Protein AF-A0A943SAD2-F1 (afdb_monomer_lite)

Structure (mmCIF, N/CA/C/O backbone):
data_AF-A0A943SAD2-F1
#
_entry.id   AF-A0A943SAD2-F1
#
loop_
_atom_site.group_PDB
_atom_site.id
_atom_site.type_symbol
_atom_site.label_atom_id
_atom_site.label_alt_id
_atom_site.label_comp_id
_atom_site.label_asym_id
_atom_site.label_entity_id
_atom_site.label_seq_id
_atom_site.pdbx_PDB_ins_code
_atom_site.Cartn_x
_atom_site.Cartn_y
_atom_site.Cartn_z
_atom_site.occupancy
_atom_site.B_iso_or_equiv
_atom_site.auth_seq_id
_atom_site.auth_comp_id
_atom_site.auth_asym_id
_atom_site.auth_atom_id
_atom_site.pdbx_PDB_model_num
ATOM 1 N N . MET A 1 1 ? 51.471 15.077 -44.836 1.00 42.00 1 MET A N 1
ATOM 2 C CA . MET A 1 1 ? 50.125 15.407 -44.310 1.00 42.00 1 MET A CA 1
ATOM 3 C C . MET A 1 1 ? 49.437 14.118 -43.869 1.00 42.00 1 MET A C 1
ATOM 5 O O . MET A 1 1 ? 49.082 13.311 -44.719 1.00 42.00 1 MET A O 1
ATOM 9 N N . LYS A 1 2 ? 49.330 13.862 -42.557 1.00 37.72 2 LYS A N 1
ATOM 10 C CA . LYS A 1 2 ? 48.660 12.666 -42.015 1.00 37.72 2 LYS A CA 1
ATOM 11 C C . LYS A 1 2 ? 47.152 12.930 -41.950 1.00 37.72 2 LYS A C 1
ATOM 13 O O . LYS A 1 2 ? 46.726 13.850 -41.263 1.00 37.72 2 LYS A O 1
ATOM 18 N N . LYS A 1 3 ? 46.357 12.152 -42.691 1.00 40.25 3 LYS A N 1
ATOM 19 C CA . LYS A 1 3 ? 44.888 12.194 -42.639 1.00 40.25 3 LYS A CA 1
ATOM 20 C C . LYS A 1 3 ? 44.416 11.397 -41.422 1.00 40.25 3 LYS A C 1
ATOM 22 O O . LYS A 1 3 ? 44.383 10.170 -41.464 1.00 40.25 3 LYS A O 1
ATOM 27 N N . THR A 1 4 ? 44.070 12.089 -40.344 1.00 40.47 4 THR A N 1
ATOM 28 C CA . THR A 1 4 ? 43.431 11.483 -39.172 1.00 40.47 4 THR A CA 1
ATOM 29 C C . THR A 1 4 ? 41.977 11.179 -39.522 1.00 40.47 4 THR A C 1
ATOM 31 O O . THR A 1 4 ? 41.179 12.092 -39.725 1.00 40.47 4 THR A O 1
ATOM 34 N N . LYS A 1 5 ? 41.630 9.894 -39.652 1.00 42.75 5 LYS A N 1
ATOM 35 C CA . LYS A 1 5 ? 40.235 9.460 -39.775 1.00 42.75 5 LYS A CA 1
ATOM 36 C C . LYS A 1 5 ? 39.569 9.641 -38.413 1.00 42.75 5 LYS A C 1
ATOM 38 O O . LYS A 1 5 ? 39.882 8.916 -37.474 1.00 42.75 5 LYS A O 1
ATOM 43 N N . ILE A 1 6 ? 38.685 10.627 -38.310 1.00 51.28 6 ILE A N 1
ATOM 44 C CA . ILE A 1 6 ? 37.815 10.816 -37.151 1.00 51.28 6 ILE A CA 1
ATOM 45 C C . ILE A 1 6 ? 36.779 9.693 -37.209 1.00 51.28 6 ILE A C 1
ATOM 47 O O . ILE A 1 6 ? 35.914 9.677 -38.082 1.00 51.28 6 ILE A O 1
ATOM 51 N N . ILE A 1 7 ? 36.926 8.705 -36.329 1.00 49.03 7 ILE A N 1
ATOM 52 C CA . ILE A 1 7 ? 35.912 7.676 -36.111 1.00 49.03 7 ILE A CA 1
ATOM 53 C C . ILE A 1 7 ? 34.828 8.343 -35.273 1.00 49.03 7 ILE A C 1
ATOM 55 O O . ILE A 1 7 ? 34.976 8.514 -34.064 1.00 49.03 7 ILE A O 1
ATOM 59 N N . THR A 1 8 ? 33.759 8.776 -35.933 1.00 41.44 8 THR A N 1
ATOM 60 C CA . THR A 1 8 ? 32.539 9.219 -35.265 1.00 41.44 8 THR A CA 1
ATOM 61 C C . THR A 1 8 ? 31.934 8.004 -34.573 1.00 41.44 8 THR A C 1
ATOM 63 O O . THR A 1 8 ? 31.252 7.192 -35.197 1.00 41.44 8 THR A O 1
ATOM 66 N N . VAL A 1 9 ? 32.233 7.841 -33.285 1.00 39.44 9 VAL A N 1
ATOM 67 C CA . VAL A 1 9 ? 31.534 6.894 -32.420 1.00 39.44 9 VAL A CA 1
ATOM 68 C C . VAL A 1 9 ? 30.119 7.432 -32.271 1.00 39.44 9 VAL A C 1
ATOM 70 O O . VAL A 1 9 ? 29.857 8.342 -31.487 1.00 39.44 9 VAL A O 1
ATOM 73 N N . VAL A 1 10 ? 29.207 6.905 -33.084 1.00 43.56 10 VAL A N 1
ATOM 74 C CA . VAL A 1 10 ? 27.775 7.058 -32.858 1.00 43.56 10 VAL A CA 1
ATOM 75 C C . VAL A 1 10 ? 27.492 6.317 -31.558 1.00 43.56 10 VAL A C 1
ATOM 77 O O . VAL A 1 10 ? 27.341 5.097 -31.544 1.00 43.56 10 VAL A O 1
ATOM 80 N N . LEU A 1 11 ? 27.490 7.056 -30.447 1.00 39.22 11 LEU A N 1
ATOM 81 C CA . LEU A 1 11 ? 26.873 6.620 -29.205 1.00 39.22 11 LEU A CA 1
ATOM 82 C C . LEU A 1 11 ? 25.385 6.454 -29.537 1.00 39.22 11 LEU A C 1
ATOM 84 O O . LEU A 1 11 ? 24.598 7.394 -29.436 1.00 39.22 11 LEU A O 1
ATOM 88 N N . MET A 1 12 ? 24.998 5.269 -30.014 1.00 40.25 12 MET A N 1
ATOM 89 C CA . MET A 1 12 ? 23.620 4.828 -29.902 1.00 40.25 12 MET A CA 1
ATOM 90 C C . MET A 1 12 ? 23.355 4.805 -28.405 1.00 40.25 12 MET A C 1
ATOM 92 O O . MET A 1 12 ? 23.721 3.860 -27.709 1.00 40.25 12 MET A O 1
ATOM 96 N N . ILE A 1 13 ? 22.785 5.898 -27.898 1.00 44.91 13 ILE A N 1
ATOM 97 C CA . ILE A 1 13 ? 22.076 5.897 -26.633 1.00 44.91 13 ILE A CA 1
ATOM 98 C C . ILE A 1 13 ? 20.960 4.891 -26.874 1.00 44.91 13 ILE A C 1
ATOM 100 O O . ILE A 1 13 ? 19.896 5.223 -27.393 1.00 44.91 13 ILE A O 1
ATOM 104 N N . ALA A 1 14 ? 21.248 3.623 -26.575 1.00 43.47 14 ALA A N 1
ATOM 105 C CA . ALA A 1 14 ? 20.224 2.686 -26.202 1.00 43.47 14 ALA A CA 1
ATOM 106 C C . ALA A 1 14 ? 19.486 3.422 -25.096 1.00 43.47 14 ALA A C 1
ATOM 108 O O . ALA A 1 14 ? 20.014 3.614 -23.998 1.00 43.47 14 ALA A O 1
ATOM 109 N N . VAL A 1 15 ? 18.311 3.944 -25.436 1.00 39.31 15 VAL A N 1
ATOM 110 C CA . VAL A 1 15 ? 17.318 4.292 -24.446 1.00 39.31 15 VAL A CA 1
ATOM 111 C C . VAL A 1 15 ? 17.099 2.965 -23.745 1.00 39.31 15 VAL A C 1
ATOM 113 O O . VAL A 1 15 ? 16.353 2.112 -24.219 1.00 39.31 15 VAL A O 1
ATOM 116 N N . PHE A 1 16 ? 17.850 2.743 -22.665 1.00 35.81 16 PHE A N 1
ATOM 117 C CA . PHE A 1 16 ? 17.444 1.862 -21.600 1.00 35.81 16 PHE A CA 1
ATOM 118 C C . PHE A 1 16 ? 16.092 2.450 -21.210 1.00 35.81 16 PHE A C 1
ATOM 120 O O . PHE A 1 16 ? 16.004 3.367 -20.394 1.00 35.81 16 PHE A O 1
ATOM 127 N N . MET A 1 17 ? 15.029 1.978 -21.873 1.00 37.56 17 MET A N 1
ATOM 128 C CA . MET A 1 17 ? 13.748 1.817 -21.227 1.00 37.56 17 MET A CA 1
ATOM 129 C C . MET A 1 17 ? 14.132 1.077 -19.965 1.00 37.56 17 MET A C 1
ATOM 131 O O . MET A 1 17 ? 14.421 -0.119 -19.997 1.00 37.56 17 MET A O 1
ATOM 135 N N . PHE A 1 18 ? 14.306 1.837 -18.886 1.00 36.62 18 PHE A N 1
ATOM 136 C CA . PHE A 1 18 ? 14.347 1.292 -17.556 1.00 36.62 18 PHE A CA 1
ATOM 137 C C . PHE A 1 18 ? 13.044 0.526 -17.479 1.00 36.62 18 PHE A C 1
ATOM 139 O O . PHE A 1 18 ? 11.983 1.128 -17.340 1.00 36.62 18 PHE A O 1
ATOM 146 N N . CYS A 1 19 ? 13.137 -0.779 -17.719 1.00 40.78 19 CYS A N 1
ATOM 147 C CA . CYS A 1 19 ? 12.088 -1.734 -17.476 1.00 40.78 19 CYS A CA 1
ATOM 148 C C . CYS A 1 19 ? 11.723 -1.456 -16.024 1.00 40.78 19 CYS A C 1
ATOM 150 O O . CYS A 1 19 ? 12.528 -1.715 -15.125 1.00 40.78 19 CYS A O 1
ATOM 152 N N . MET A 1 20 ? 10.636 -0.716 -15.806 1.00 46.94 20 MET A N 1
ATOM 153 C CA . MET A 1 20 ? 10.225 -0.343 -14.470 1.00 46.94 20 MET A CA 1
ATOM 154 C C . MET A 1 20 ? 9.807 -1.653 -13.831 1.00 46.94 20 MET A C 1
ATOM 156 O O . MET A 1 20 ? 8.738 -2.174 -14.093 1.00 46.94 20 MET A O 1
ATOM 160 N N . THR A 1 21 ? 10.699 -2.249 -13.047 1.00 55.34 21 THR A N 1
ATOM 161 C CA . THR A 1 21 ? 10.511 -3.580 -12.469 1.00 55.34 21 THR A CA 1
ATOM 162 C C . THR A 1 21 ? 9.525 -3.552 -11.295 1.00 55.34 21 THR A C 1
ATOM 164 O O . THR A 1 21 ? 9.777 -4.166 -10.260 1.00 55.34 21 THR A O 1
ATOM 167 N N . GLY A 1 22 ? 8.404 -2.835 -11.410 1.00 58.38 22 GLY A N 1
ATOM 168 C CA . GLY A 1 22 ? 7.411 -2.668 -10.351 1.00 58.38 22 GLY A CA 1
ATOM 169 C C . GLY A 1 22 ? 6.004 -2.403 -10.886 1.00 58.38 22 GLY A C 1
ATOM 170 O O . GLY A 1 22 ? 5.833 -2.017 -12.033 1.00 58.38 22 GLY A O 1
ATOM 171 N N . CYS A 1 23 ? 4.992 -2.658 -10.050 1.00 71.25 23 CYS A N 1
ATOM 172 C CA . CYS A 1 23 ? 3.584 -2.476 -10.419 1.00 71.25 23 CYS A CA 1
ATOM 173 C C . CYS A 1 23 ? 3.282 -0.999 -10.721 1.00 71.25 23 CYS A C 1
ATOM 175 O O . CYS A 1 23 ? 3.551 -0.125 -9.890 1.00 71.25 23 CYS A O 1
ATOM 177 N N . GLU A 1 24 ? 2.668 -0.747 -11.876 1.00 83.69 24 GLU A N 1
ATOM 178 C CA . GLU A 1 24 ? 1.903 0.459 -12.192 1.00 83.69 24 GLU A CA 1
ATOM 179 C C . GLU A 1 24 ? 0.404 0.172 -12.024 1.00 83.69 24 GLU A C 1
ATOM 181 O O . GLU A 1 24 ? -0.306 -0.120 -12.984 1.00 83.69 24 GLU A O 1
ATOM 186 N N . GLY A 1 25 ? -0.064 0.193 -10.777 1.00 82.19 25 GLY A N 1
ATOM 187 C CA . GLY A 1 25 ? -1.451 -0.060 -10.400 1.00 82.19 25 GLY A CA 1
ATOM 188 C C . GLY A 1 25 ? -2.327 1.164 -10.641 1.00 82.19 25 GLY A C 1
ATOM 189 O O . GLY A 1 25 ? -2.007 2.235 -10.126 1.00 82.19 25 GLY A O 1
ATOM 190 N N . THR A 1 26 ? -3.447 1.043 -11.356 1.00 84.12 26 THR A N 1
ATOM 191 C CA . THR A 1 26 ? -4.386 2.162 -11.579 1.00 84.12 26 THR A CA 1
ATOM 192 C C . THR A 1 26 ? -5.817 1.835 -11.154 1.00 84.12 26 THR A C 1
ATOM 194 O O . THR A 1 26 ? -6.256 0.692 -11.205 1.00 84.12 26 THR A O 1
ATOM 197 N N . SER A 1 27 ? -6.543 2.861 -10.699 1.00 87.31 27 SER A N 1
ATOM 198 C CA . SER A 1 27 ? -7.960 2.799 -10.319 1.00 87.31 27 SER A CA 1
ATOM 199 C C . SER A 1 27 ? -8.612 4.165 -10.534 1.00 87.31 27 SER A C 1
ATOM 201 O O . SER A 1 27 ? -8.599 5.021 -9.642 1.00 87.31 27 SER A O 1
ATOM 203 N N . GLY A 1 28 ? -9.175 4.402 -11.720 1.00 89.06 28 GLY A N 1
ATOM 204 C CA . GLY A 1 28 ? -9.686 5.724 -12.097 1.00 89.06 28 GLY A CA 1
ATOM 205 C C . GLY A 1 28 ? -8.578 6.782 -12.027 1.00 89.06 28 GLY A C 1
ATOM 206 O O . GLY A 1 28 ? -7.533 6.626 -12.650 1.00 89.06 28 GLY A O 1
ATOM 207 N N . SER A 1 29 ? -8.773 7.837 -11.229 1.00 89.62 29 SER A N 1
ATOM 208 C CA . SER A 1 29 ? -7.762 8.884 -11.000 1.00 89.62 29 SER A CA 1
ATOM 209 C C . SER A 1 29 ? -6.672 8.505 -9.983 1.00 89.62 29 SER A C 1
ATOM 211 O O . SER A 1 29 ? -5.834 9.345 -9.657 1.00 89.62 29 SER A O 1
ATOM 213 N N . LYS A 1 30 ? -6.727 7.306 -9.389 1.00 93.25 30 LYS A N 1
ATOM 214 C CA . LYS A 1 30 ? -5.776 6.846 -8.370 1.00 93.25 30 LYS A CA 1
ATOM 215 C C . LYS A 1 30 ? -4.696 5.978 -9.009 1.00 93.25 30 LYS A C 1
ATOM 217 O O . LYS A 1 30 ? -5.001 5.182 -9.899 1.00 93.25 30 LYS A O 1
ATOM 222 N N . SER A 1 31 ? -3.461 6.057 -8.517 1.00 92.19 31 SER A N 1
ATOM 223 C CA . SER A 1 31 ? -2.390 5.172 -8.991 1.00 92.19 31 SER A CA 1
ATOM 224 C C . SER A 1 31 ? -1.316 4.856 -7.956 1.00 92.19 31 SER A C 1
ATOM 226 O O . SER A 1 31 ? -1.011 5.676 -7.090 1.00 92.19 31 SER A O 1
ATOM 228 N N . ILE A 1 32 ? -0.700 3.688 -8.119 1.00 91.06 32 ILE A N 1
ATOM 229 C CA . ILE A 1 32 ? 0.458 3.181 -7.383 1.00 91.06 32 ILE A CA 1
ATOM 230 C C . ILE A 1 32 ? 1.538 2.888 -8.417 1.00 91.06 32 ILE A C 1
ATOM 232 O O . ILE A 1 32 ? 1.313 2.101 -9.327 1.00 91.06 32 ILE A O 1
ATOM 236 N N . LYS A 1 33 ? 2.707 3.508 -8.293 1.00 89.75 33 LYS A N 1
ATOM 237 C CA . LYS A 1 33 ? 3.861 3.225 -9.149 1.00 89.75 33 LYS A CA 1
ATOM 238 C C . LYS A 1 33 ? 5.030 2.802 -8.296 1.00 89.75 33 LYS A C 1
ATOM 240 O O . LYS A 1 33 ? 5.416 3.523 -7.378 1.00 89.75 33 LYS A O 1
ATOM 245 N N . ILE A 1 34 ? 5.608 1.657 -8.613 1.00 86.25 34 ILE A N 1
ATOM 246 C CA . I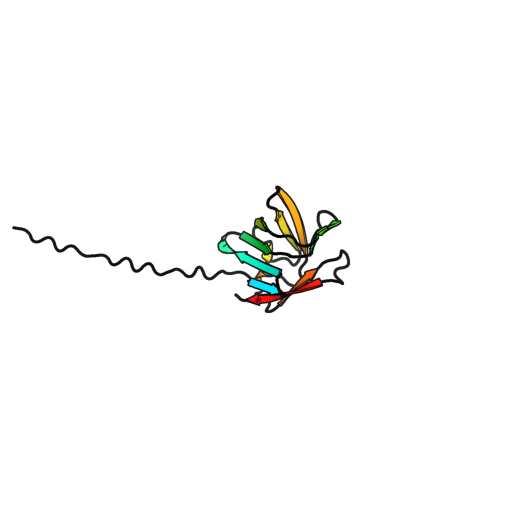LE A 1 34 ? 6.747 1.125 -7.877 1.00 86.25 34 ILE A CA 1
ATOM 247 C C . ILE A 1 34 ? 7.975 1.130 -8.766 1.00 86.25 34 ILE A C 1
ATOM 249 O O . ILE A 1 34 ? 7.984 0.581 -9.862 1.00 86.25 34 ILE A O 1
ATOM 253 N N . ASN A 1 35 ? 9.040 1.731 -8.255 1.00 83.31 35 ASN A N 1
ATOM 254 C CA . ASN A 1 35 ? 10.368 1.640 -8.821 1.00 83.31 35 ASN A CA 1
ATOM 255 C C . ASN A 1 35 ? 11.217 0.759 -7.906 1.00 83.31 35 ASN A C 1
ATOM 257 O O . ASN A 1 35 ? 11.859 1.245 -6.974 1.00 83.31 35 ASN A O 1
ATOM 261 N N . SER A 1 36 ? 11.212 -0.543 -8.182 1.00 76.69 36 SER A N 1
ATOM 262 C CA . SER A 1 36 ? 11.952 -1.532 -7.393 1.00 76.69 36 SER A CA 1
ATOM 263 C C . SER A 1 36 ? 13.466 -1.318 -7.459 1.00 76.69 36 SER A C 1
ATOM 265 O O . SER A 1 36 ? 14.155 -1.585 -6.483 1.00 76.69 36 SER A O 1
ATOM 267 N N . ALA 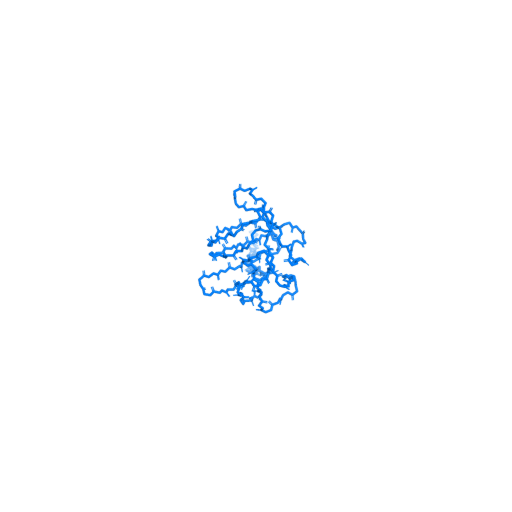A 1 37 ? 13.991 -0.775 -8.565 1.00 78.50 37 ALA A N 1
ATOM 268 C CA . ALA A 1 37 ? 15.418 -0.475 -8.708 1.00 78.50 37 ALA A CA 1
ATOM 269 C C . ALA A 1 37 ? 15.895 0.642 -7.763 1.00 78.50 37 ALA A C 1
ATOM 271 O O . ALA A 1 37 ? 17.053 0.653 -7.355 1.00 78.50 37 ALA A O 1
ATOM 272 N N . LYS A 1 38 ? 15.008 1.581 -7.413 1.00 81.00 38 LYS A N 1
ATOM 273 C CA . LYS A 1 38 ? 15.283 2.679 -6.471 1.00 81.00 38 LYS A CA 1
ATOM 274 C C . LYS A 1 38 ? 14.648 2.467 -5.097 1.00 81.00 38 LYS A C 1
ATOM 276 O O . LYS A 1 38 ? 14.746 3.353 -4.252 1.00 81.00 38 LYS A O 1
ATOM 281 N N . SER A 1 39 ? 13.960 1.343 -4.894 1.00 81.88 39 SER A N 1
ATOM 282 C CA . SER A 1 39 ? 13.132 1.072 -3.714 1.00 81.88 39 SER A CA 1
ATOM 283 C C . SER A 1 39 ? 12.166 2.228 -3.400 1.00 81.88 39 SER A C 1
ATOM 285 O O . SER A 1 39 ? 12.019 2.671 -2.263 1.00 81.88 39 SER A O 1
ATOM 287 N N . GLN A 1 40 ? 11.530 2.771 -4.439 1.00 86.75 40 GLN A N 1
ATOM 288 C CA . GLN A 1 40 ? 10.623 3.915 -4.342 1.00 86.75 40 GLN A CA 1
ATOM 289 C C . GLN A 1 40 ? 9.199 3.519 -4.713 1.00 86.75 40 GLN A C 1
ATOM 291 O O . GLN A 1 40 ? 8.974 2.721 -5.622 1.00 86.75 40 GLN A O 1
ATOM 296 N N . MET A 1 41 ? 8.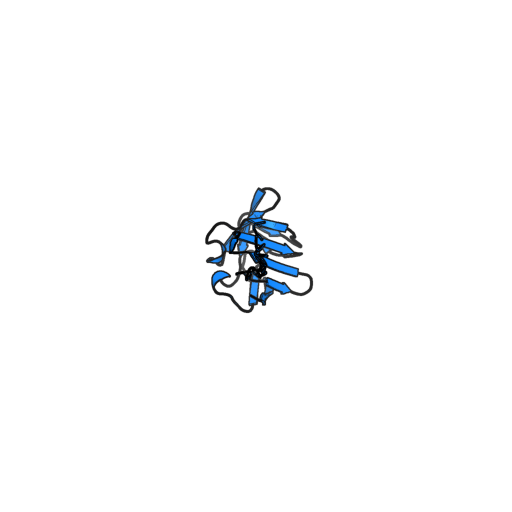234 4.136 -4.041 1.00 88.69 41 MET A N 1
ATOM 297 C CA . MET A 1 41 ? 6.816 4.015 -4.346 1.00 88.69 41 MET A CA 1
ATOM 298 C C . MET A 1 41 ? 6.212 5.408 -4.489 1.00 88.69 41 MET A C 1
ATOM 300 O O . MET A 1 41 ? 6.273 6.214 -3.563 1.00 88.69 41 MET A O 1
ATOM 304 N N . THR A 1 42 ? 5.611 5.688 -5.639 1.00 91.94 42 THR A N 1
ATOM 305 C CA . THR A 1 42 ? 4.841 6.904 -5.890 1.00 91.94 42 THR A CA 1
ATOM 306 C C . THR A 1 42 ? 3.359 6.575 -5.837 1.00 91.94 42 THR A C 1
ATOM 308 O O . THR A 1 42 ? 2.866 5.733 -6.583 1.00 91.94 42 THR A O 1
ATOM 311 N N . LEU A 1 43 ? 2.645 7.261 -4.956 1.00 92.88 43 LEU A N 1
ATOM 312 C CA . LEU A 1 43 ? 1.203 7.151 -4.792 1.00 92.88 43 LEU A CA 1
ATOM 313 C C . LEU A 1 43 ? 0.535 8.424 -5.311 1.00 92.88 43 LEU A C 1
ATOM 315 O O . LEU A 1 43 ? 1.075 9.524 -5.166 1.00 92.88 43 LEU A O 1
ATOM 319 N N . THR A 1 44 ? -0.642 8.289 -5.915 1.00 94.69 44 THR A N 1
ATOM 320 C CA . THR A 1 44 ? -1.467 9.413 -6.379 1.00 94.69 44 THR A CA 1
ATOM 321 C C . THR A 1 44 ? -2.916 9.173 -5.989 1.00 94.69 44 THR A C 1
ATOM 323 O O . THR A 1 44 ? -3.526 8.204 -6.437 1.00 94.69 44 THR A O 1
ATOM 326 N N . ASN A 1 45 ? -3.453 10.057 -5.147 1.00 95.56 45 ASN A N 1
ATOM 327 C CA . ASN A 1 45 ? -4.816 10.022 -4.614 1.00 95.56 45 ASN A CA 1
ATOM 328 C C . ASN A 1 45 ? -5.221 8.663 -3.992 1.00 95.56 45 ASN A C 1
ATOM 330 O O . ASN A 1 45 ? -6.358 8.212 -4.123 1.00 95.56 45 ASN A O 1
ATOM 334 N N . VAL A 1 46 ? -4.275 7.974 -3.350 1.00 95.00 46 VAL A N 1
ATOM 335 C CA . VAL A 1 46 ? -4.476 6.624 -2.798 1.00 95.00 46 VAL A CA 1
ATOM 336 C C . VAL A 1 46 ? -5.035 6.704 -1.383 1.00 95.00 46 VAL A C 1
ATOM 338 O O . VAL A 1 46 ? -4.558 7.489 -0.562 1.00 95.00 46 VAL A O 1
ATOM 341 N N . ASN A 1 47 ? -6.022 5.861 -1.086 1.00 96.38 47 ASN A N 1
ATOM 342 C CA . ASN A 1 47 ? -6.496 5.648 0.275 1.00 96.38 47 ASN A CA 1
ATOM 343 C C . ASN A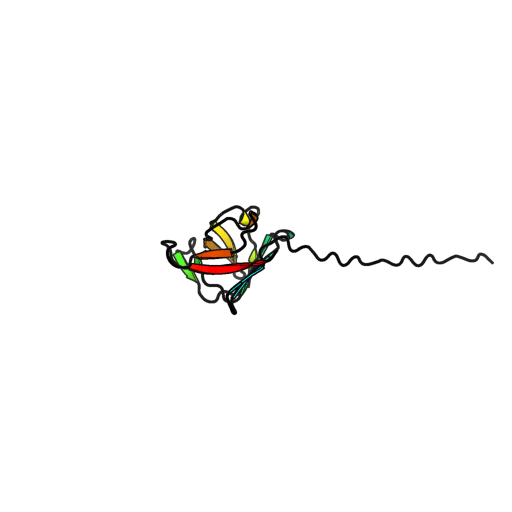 1 47 ? -5.844 4.387 0.843 1.00 96.38 47 ASN A C 1
ATOM 345 O O . ASN A 1 47 ? -5.728 3.381 0.146 1.00 96.38 47 ASN A O 1
ATOM 349 N N . PHE A 1 48 ? -5.455 4.417 2.111 1.00 97.44 48 PHE A N 1
ATOM 350 C CA . PHE A 1 48 ? -5.003 3.229 2.832 1.00 97.44 48 PHE A CA 1
ATOM 351 C C . PHE A 1 48 ? -5.225 3.412 4.329 1.00 97.44 48 PHE A C 1
ATOM 353 O O . PHE A 1 48 ? -5.163 4.525 4.855 1.00 97.44 48 PHE A O 1
ATOM 360 N N . TYR A 1 49 ? -5.475 2.315 5.034 1.00 98.25 49 TYR A N 1
ATOM 361 C CA . TYR A 1 49 ? -5.374 2.322 6.485 1.00 98.25 49 TYR A CA 1
ATOM 362 C C . TYR A 1 49 ? -3.902 2.200 6.869 1.00 98.25 49 TYR A C 1
ATOM 364 O O . TYR A 1 49 ? -3.221 1.270 6.444 1.00 98.25 49 TYR A O 1
ATOM 372 N N . ASP A 1 50 ? -3.408 3.166 7.631 1.00 97.75 50 ASP A N 1
ATOM 373 C CA . ASP A 1 50 ? -2.059 3.179 8.172 1.00 97.75 50 ASP A CA 1
ATOM 374 C C . ASP A 1 50 ? -2.025 2.297 9.422 1.00 97.75 50 ASP A C 1
ATOM 376 O O . ASP A 1 50 ? -2.486 2.707 10.486 1.00 97.75 50 ASP A O 1
ATOM 380 N N . PHE A 1 51 ? -1.508 1.078 9.282 1.00 96.62 51 PHE A N 1
ATOM 381 C CA . PHE A 1 51 ? -1.426 0.084 10.355 1.00 96.62 51 PHE A CA 1
ATOM 382 C C . PHE A 1 51 ? -0.346 0.407 11.394 1.00 96.62 51 PHE A C 1
ATOM 384 O O . PHE A 1 51 ? -0.386 -0.141 12.489 1.00 96.62 51 PHE A O 1
ATOM 391 N N . PHE A 1 52 ? 0.585 1.315 11.084 1.00 95.94 52 PHE A N 1
ATOM 392 C CA . PHE A 1 52 ? 1.576 1.786 12.050 1.00 95.94 52 PHE A CA 1
ATOM 393 C C . PHE A 1 52 ? 0.978 2.865 12.960 1.00 95.94 52 PHE A C 1
ATOM 395 O O . PHE A 1 52 ? 1.131 2.824 14.176 1.00 95.94 52 PHE A O 1
ATOM 402 N N . ASN A 1 53 ? 0.251 3.819 12.368 1.00 97.25 53 ASN A N 1
ATOM 403 C CA . ASN A 1 53 ? -0.342 4.954 13.088 1.00 97.25 53 ASN A CA 1
ATOM 404 C C . ASN A 1 53 ? -1.839 4.777 13.416 1.00 97.25 53 ASN A C 1
ATOM 406 O O . ASN A 1 53 ? -2.472 5.720 13.887 1.00 97.25 53 ASN A O 1
ATOM 410 N N . TYR A 1 54 ? -2.415 3.610 13.121 1.00 96.75 54 TYR A N 1
ATOM 411 C CA . TYR A 1 54 ? -3.815 3.238 13.364 1.00 96.75 54 TYR A CA 1
ATOM 412 C C . TYR A 1 54 ? -4.859 4.242 12.848 1.00 96.75 54 TYR A C 1
ATOM 414 O O . TYR A 1 54 ? -5.863 4.517 13.510 1.00 96.75 54 TYR A O 1
ATOM 422 N N . LYS A 1 55 ? -4.668 4.783 11.639 1.00 97.44 55 LYS A N 1
ATOM 423 C CA . LYS A 1 55 ? -5.584 5.782 11.060 1.00 97.44 55 LYS A CA 1
ATOM 424 C C . LYS A 1 55 ? -5.828 5.591 9.572 1.00 97.44 55 LYS A C 1
ATOM 426 O O . LYS A 1 55 ? -4.946 5.163 8.838 1.00 97.44 55 LYS A O 1
ATOM 431 N N . LEU A 1 56 ? -7.012 5.980 9.105 1.00 97.56 56 LEU A N 1
ATOM 432 C CA . LEU A 1 56 ? -7.286 6.076 7.673 1.00 97.56 56 LEU A CA 1
ATOM 433 C C . LEU A 1 56 ? -6.547 7.281 7.085 1.00 97.56 56 LEU A C 1
ATOM 435 O O . LEU A 1 56 ? -6.716 8.411 7.541 1.00 97.56 56 LEU A O 1
ATOM 439 N N . VAL A 1 57 ? -5.767 7.042 6.038 1.00 96.62 57 VAL A N 1
ATOM 440 C CA . VAL A 1 57 ? -5.174 8.079 5.199 1.00 96.62 57 VAL A CA 1
ATOM 441 C C . VAL A 1 57 ? -5.954 8.110 3.891 1.00 96.62 57 VAL A C 1
ATOM 443 O O . VAL A 1 57 ? -6.080 7.091 3.215 1.00 96.62 57 VAL A O 1
ATOM 446 N N . SER A 1 58 ? -6.501 9.276 3.551 1.00 96.25 58 SER A N 1
ATOM 447 C CA . SER A 1 58 ? -7.299 9.469 2.337 1.00 96.25 58 SER A CA 1
ATOM 448 C C . SER A 1 58 ? -6.607 10.423 1.371 1.00 96.25 58 SER A C 1
ATOM 450 O O . SER A 1 58 ? -6.015 11.414 1.799 1.00 96.25 58 SER A O 1
ATOM 452 N N . GLY A 1 59 ? -6.683 10.124 0.075 1.00 94.81 59 GLY A N 1
ATOM 453 C CA . GLY A 1 59 ? -6.168 10.971 -1.002 1.00 94.81 59 GLY A CA 1
ATOM 454 C C . GLY A 1 59 ? -4.659 11.215 -0.963 1.00 94.81 59 GLY A C 1
ATOM 455 O O . GLY A 1 59 ? -4.178 12.260 -1.406 1.00 94.81 59 GLY A O 1
ATOM 456 N N . TYR A 1 60 ? -3.886 10.267 -0.433 1.00 94.25 60 TYR A N 1
ATOM 457 C CA . TYR A 1 60 ? -2.447 10.428 -0.296 1.00 94.25 60 TYR A CA 1
ATOM 458 C C . TYR A 1 60 ? -1.764 10.508 -1.664 1.00 94.25 60 TYR A C 1
ATOM 460 O O . TYR A 1 60 ? -1.963 9.653 -2.532 1.00 94.25 60 TYR A O 1
ATOM 468 N N . SER A 1 61 ? -0.918 11.526 -1.826 1.00 94.69 61 SER A N 1
ATOM 469 C CA . SER A 1 61 ? -0.071 11.705 -3.002 1.00 94.69 61 SER A CA 1
ATOM 470 C C . SER A 1 61 ? 1.353 12.056 -2.584 1.00 94.69 61 SER A C 1
ATOM 472 O O . SER A 1 61 ? 1.584 13.020 -1.845 1.00 94.69 61 SER A O 1
ATOM 474 N N . GLY A 1 62 ? 2.317 11.277 -3.062 1.00 92.88 62 GLY A N 1
ATOM 475 C CA . GLY A 1 62 ? 3.720 11.456 -2.720 1.00 92.88 62 GLY A CA 1
ATOM 476 C C . GLY A 1 62 ? 4.586 10.287 -3.161 1.00 92.88 62 GLY A C 1
ATOM 477 O O . GLY A 1 62 ? 4.098 9.178 -3.375 1.00 92.88 62 GLY A O 1
ATOM 478 N N . THR A 1 63 ? 5.884 10.552 -3.270 1.00 91.75 63 THR A N 1
ATOM 479 C CA . THR A 1 63 ? 6.906 9.524 -3.463 1.00 91.75 63 THR A CA 1
ATOM 480 C C . THR A 1 63 ? 7.536 9.217 -2.115 1.00 91.75 63 THR A C 1
ATOM 482 O O . THR A 1 63 ? 7.965 10.127 -1.410 1.00 91.75 63 THR A O 1
ATOM 485 N N . SER A 1 64 ? 7.557 7.939 -1.763 1.00 90.81 64 SER A N 1
ATOM 486 C CA . SER A 1 64 ? 8.061 7.418 -0.497 1.00 90.81 64 SER A CA 1
ATOM 487 C C . SER A 1 64 ? 9.154 6.390 -0.746 1.00 90.81 64 SER A C 1
ATOM 489 O O . SER A 1 64 ? 9.158 5.708 -1.776 1.00 90.81 64 SER A O 1
ATOM 491 N N . TYR A 1 65 ? 10.065 6.266 0.213 1.00 88.81 65 TYR A N 1
ATOM 492 C CA . TYR A 1 65 ? 11.047 5.191 0.218 1.00 88.81 65 TYR A CA 1
ATOM 493 C C . TYR A 1 65 ? 10.440 3.946 0.864 1.00 88.81 65 TYR A C 1
ATOM 495 O O . TYR A 1 65 ? 9.905 4.012 1.974 1.00 88.81 65 TYR A O 1
ATOM 503 N N . VAL A 1 66 ? 10.535 2.819 0.166 1.00 86.31 66 VAL A N 1
ATOM 504 C CA . VAL A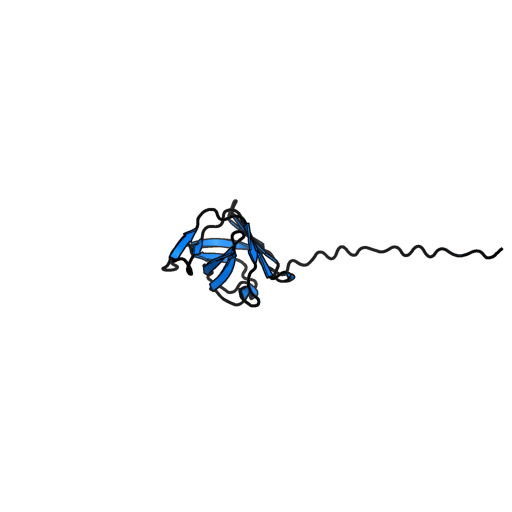 1 66 ? 10.165 1.498 0.672 1.00 86.31 66 VAL A CA 1
ATOM 505 C C . VAL A 1 66 ? 11.467 0.786 1.042 1.00 86.31 66 VAL A C 1
ATOM 507 O O . VAL A 1 66 ? 12.344 0.680 0.191 1.00 86.31 66 VAL A O 1
ATOM 510 N N . PRO A 1 67 ? 11.648 0.297 2.278 1.00 79.50 67 PRO A N 1
ATOM 511 C CA . PRO A 1 67 ? 12.825 -0.482 2.644 1.00 79.50 67 PRO A CA 1
ATOM 512 C C . PRO A 1 67 ? 13.025 -1.695 1.728 1.00 79.50 67 PRO A C 1
ATOM 514 O O . PRO A 1 67 ? 12.070 -2.229 1.151 1.00 79.50 67 PRO A O 1
ATOM 517 N N . SER A 1 68 ? 14.270 -2.164 1.620 1.00 72.69 68 SER A N 1
ATOM 518 C CA . SER A 1 68 ? 14.587 -3.392 0.888 1.00 72.69 68 SER A CA 1
ATOM 519 C C . SER A 1 68 ? 13.709 -4.550 1.379 1.00 72.69 68 SER A C 1
ATOM 521 O O . SER A 1 68 ? 13.434 -4.679 2.569 1.00 72.69 68 SER A O 1
ATOM 523 N N . ASN A 1 69 ? 13.223 -5.374 0.446 1.00 75.19 69 ASN A N 1
ATOM 524 C CA . ASN A 1 69 ? 12.257 -6.457 0.686 1.00 75.19 69 ASN A CA 1
ATOM 525 C C . ASN A 1 69 ? 10.851 -6.034 1.149 1.00 75.19 69 ASN A C 1
ATOM 527 O O . ASN A 1 69 ? 9.996 -6.906 1.294 1.00 75.19 69 ASN A O 1
ATOM 531 N N . GLY A 1 70 ? 10.549 -4.739 1.306 1.00 79.38 70 GLY A N 1
ATOM 532 C CA . GLY A 1 70 ? 9.207 -4.282 1.696 1.00 79.38 70 GLY A CA 1
ATOM 533 C C . GLY A 1 70 ? 8.103 -4.715 0.721 1.00 79.38 70 GLY A C 1
ATOM 534 O O . GLY A 1 70 ? 6.959 -4.901 1.118 1.00 79.38 70 GLY A O 1
ATOM 535 N N . LEU A 1 71 ? 8.459 -4.961 -0.543 1.00 83.19 71 LEU A N 1
ATOM 536 C CA . LEU A 1 71 ? 7.551 -5.442 -1.593 1.00 83.19 71 LEU A CA 1
ATOM 537 C C . LEU A 1 71 ? 7.319 -6.965 -1.581 1.00 83.19 71 LEU A C 1
ATOM 539 O O . LEU A 1 71 ? 6.443 -7.452 -2.300 1.00 83.19 71 LEU A O 1
ATOM 543 N N . ASN A 1 72 ? 8.088 -7.711 -0.779 1.00 87.06 72 ASN A N 1
ATOM 544 C CA . ASN A 1 72 ? 7.935 -9.159 -0.589 1.00 87.06 72 ASN A CA 1
ATOM 545 C C . ASN A 1 72 ? 6.874 -9.492 0.472 1.00 87.06 72 ASN A C 1
ATOM 547 O O . ASN A 1 72 ? 6.527 -10.656 0.655 1.00 87.06 72 ASN A O 1
ATOM 551 N N . SER A 1 73 ? 6.367 -8.475 1.170 1.00 89.81 73 SER A N 1
ATOM 552 C CA . SER A 1 73 ? 5.355 -8.591 2.212 1.00 89.81 73 SER A CA 1
ATOM 553 C C . SER A 1 73 ? 4.003 -8.078 1.721 1.00 89.81 73 SER A C 1
ATOM 555 O O . SER A 1 73 ? 3.917 -7.230 0.832 1.00 89.81 73 SER A O 1
ATOM 557 N N . THR A 1 74 ? 2.930 -8.566 2.339 1.00 93.19 74 THR A N 1
ATOM 558 C CA . THR A 1 74 ? 1.599 -7.955 2.243 1.00 93.19 74 THR A CA 1
ATOM 559 C C . THR A 1 74 ? 1.479 -6.687 3.085 1.00 93.19 74 THR A C 1
ATOM 561 O O . THR A 1 74 ? 0.528 -5.935 2.921 1.00 93.19 74 THR A O 1
ATOM 564 N N . GLU A 1 75 ? 2.418 -6.441 3.996 1.00 94.50 75 GLU A N 1
ATOM 565 C CA . GLU A 1 75 ? 2.482 -5.237 4.823 1.00 94.50 75 GLU A CA 1
ATOM 566 C C . GLU A 1 75 ? 3.682 -4.405 4.379 1.00 94.50 75 GLU A C 1
ATOM 568 O O . GLU A 1 75 ? 4.837 -4.762 4.615 1.00 94.50 75 GLU A O 1
ATOM 573 N N . ILE A 1 76 ? 3.397 -3.310 3.682 1.00 92.44 76 ILE A N 1
ATOM 574 C CA . ILE A 1 76 ? 4.396 -2.440 3.077 1.00 92.44 76 ILE A CA 1
ATOM 575 C C . ILE A 1 76 ? 4.617 -1.267 4.021 1.00 92.44 76 ILE A C 1
ATOM 577 O O . ILE A 1 76 ? 3.808 -0.337 4.086 1.00 92.44 76 ILE A O 1
ATOM 581 N N . THR A 1 77 ? 5.726 -1.315 4.752 1.00 93.56 77 THR A N 1
ATOM 582 C CA . THR A 1 77 ? 6.199 -0.187 5.556 1.00 93.56 77 THR A CA 1
ATOM 583 C C . THR A 1 77 ? 6.990 0.772 4.676 1.00 93.56 77 THR A C 1
ATOM 585 O O . THR A 1 77 ? 7.808 0.343 3.867 1.00 93.56 77 THR A O 1
ATOM 588 N N . PHE A 1 78 ? 6.757 2.072 4.812 1.00 92.69 78 PHE A N 1
ATOM 589 C CA . PHE A 1 78 ? 7.467 3.107 4.065 1.00 92.69 78 PHE A CA 1
ATOM 590 C C . PHE A 1 78 ? 7.591 4.389 4.884 1.00 92.69 78 PHE A C 1
ATOM 592 O O . PHE A 1 78 ? 6.817 4.628 5.813 1.00 92.69 78 PHE A O 1
ATOM 599 N N . VAL A 1 79 ? 8.567 5.219 4.525 1.00 91.81 79 VAL A N 1
ATOM 600 C CA . VAL A 1 79 ? 8.729 6.560 5.096 1.00 91.81 79 VAL A CA 1
ATOM 601 C C . VAL A 1 79 ? 8.186 7.567 4.094 1.00 91.81 79 VAL A C 1
ATOM 603 O O . VAL A 1 79 ? 8.650 7.624 2.951 1.00 91.81 79 VAL A O 1
ATOM 606 N N . ASP A 1 80 ? 7.169 8.322 4.507 1.00 89.25 80 ASP A N 1
ATOM 607 C CA . ASP A 1 80 ? 6.553 9.331 3.654 1.00 89.25 80 ASP A CA 1
ATOM 608 C C . ASP A 1 80 ? 7.441 10.574 3.474 1.00 89.25 80 ASP A C 1
ATOM 610 O O . ASP A 1 80 ? 8.450 10.757 4.155 1.00 89.25 80 ASP A O 1
ATOM 614 N N . LYS A 1 81 ? 7.051 11.466 2.556 1.00 82.44 81 LYS A N 1
ATOM 615 C CA . LYS A 1 81 ? 7.782 12.714 2.271 1.00 82.44 81 LYS A CA 1
ATOM 616 C C . LYS A 1 81 ? 8.001 13.635 3.485 1.00 82.44 81 LYS A C 1
ATOM 618 O O . LYS A 1 81 ? 8.846 14.518 3.413 1.00 82.44 81 LYS A O 1
ATOM 623 N N . ASN A 1 82 ? 7.235 13.458 4.563 1.00 88.06 82 ASN A N 1
ATOM 624 C CA . ASN A 1 82 ? 7.339 14.235 5.797 1.00 88.06 82 ASN A CA 1
ATOM 625 C C . ASN A 1 82 ? 8.164 13.499 6.871 1.00 88.06 82 ASN A C 1
ATOM 627 O O . ASN A 1 82 ? 8.188 13.932 8.019 1.00 88.06 82 ASN A O 1
ATOM 631 N N . GLY A 1 83 ? 8.792 12.366 6.537 1.00 89.88 83 GLY A N 1
ATOM 632 C CA . GLY A 1 83 ? 9.547 11.546 7.483 1.00 89.88 83 GLY A CA 1
ATOM 633 C C . GLY A 1 83 ? 8.677 10.666 8.386 1.00 89.88 83 GLY A C 1
ATOM 634 O O . GLY A 1 83 ? 9.188 10.088 9.340 1.00 89.88 83 GLY A O 1
ATOM 635 N N . THR A 1 84 ? 7.372 10.546 8.121 1.00 92.50 84 THR A N 1
ATOM 636 C CA . THR A 1 84 ? 6.484 9.694 8.923 1.00 92.50 84 THR A CA 1
ATOM 637 C C . THR A 1 84 ? 6.571 8.248 8.446 1.00 92.50 84 THR A C 1
ATOM 639 O O . THR A 1 84 ? 6.288 7.963 7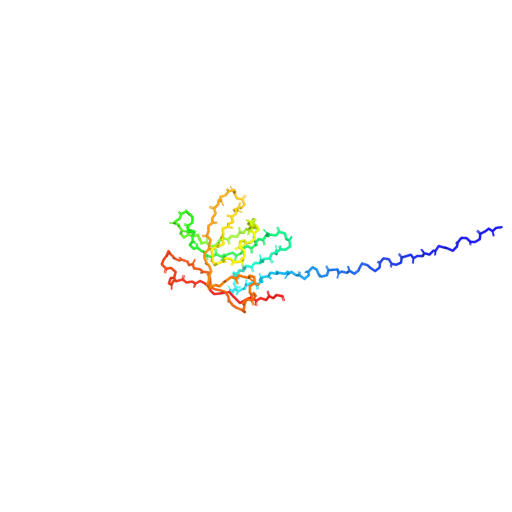.281 1.00 92.50 84 THR A O 1
ATOM 642 N N . THR A 1 85 ? 6.898 7.326 9.353 1.00 94.81 85 THR A N 1
ATOM 643 C CA . THR A 1 85 ? 6.773 5.882 9.108 1.00 94.81 85 THR A CA 1
ATOM 644 C C . THR A 1 85 ? 5.303 5.495 9.032 1.00 94.81 85 THR A C 1
ATOM 646 O O . THR A 1 85 ? 4.512 5.847 9.909 1.00 94.81 85 THR A O 1
ATOM 649 N N . ARG A 1 86 ? 4.933 4.768 7.980 1.00 95.38 86 ARG A N 1
ATOM 650 C CA . ARG A 1 86 ? 3.575 4.279 7.727 1.00 95.38 86 ARG A CA 1
ATOM 651 C C . ARG A 1 86 ? 3.615 2.828 7.298 1.00 95.38 86 ARG A C 1
ATOM 653 O O . ARG A 1 86 ? 4.601 2.400 6.703 1.00 95.38 86 ARG A O 1
ATOM 660 N N . THR A 1 87 ? 2.512 2.116 7.503 1.00 95.81 87 THR A N 1
ATOM 661 C CA . THR A 1 87 ? 2.348 0.751 6.986 1.00 95.81 87 THR A CA 1
ATOM 662 C C . THR A 1 87 ? 1.018 0.622 6.261 1.00 95.81 87 THR A C 1
ATOM 664 O O . THR A 1 87 ? -0.035 0.786 6.870 1.00 95.81 87 THR A O 1
ATOM 667 N N . ALA A 1 88 ? 1.058 0.312 4.965 1.00 95.31 88 ALA A N 1
ATOM 668 C CA . ALA A 1 88 ? -0.125 -0.018 4.175 1.00 95.31 88 ALA A CA 1
ATOM 669 C C . ALA A 1 88 ? -0.184 -1.530 3.940 1.00 95.31 88 ALA A C 1
ATOM 671 O O . ALA A 1 88 ? 0.836 -2.157 3.660 1.00 95.31 88 ALA A O 1
ATOM 672 N N . CYS A 1 89 ? -1.377 -2.117 4.024 1.00 96.12 89 CYS A N 1
ATOM 673 C CA . CYS A 1 89 ? -1.564 -3.536 3.730 1.00 96.12 89 CYS A CA 1
ATOM 674 C C . CYS A 1 89 ? -2.157 -3.748 2.335 1.00 96.12 89 CYS A C 1
ATOM 676 O O . CYS A 1 89 ? -3.103 -3.062 1.940 1.00 96.12 89 CYS A O 1
ATOM 678 N N . VAL A 1 90 ? -1.650 -4.767 1.648 1.00 94.81 90 VAL A N 1
ATOM 679 C CA . VAL A 1 90 ? -2.136 -5.276 0.366 1.00 94.81 90 VAL A CA 1
ATOM 680 C C . VAL A 1 90 ? -2.516 -6.754 0.462 1.00 94.81 90 VAL A C 1
ATOM 682 O O . VAL A 1 90 ? -2.091 -7.449 1.380 1.00 94.81 90 VAL A O 1
ATOM 685 N N . ASN A 1 91 ? -3.323 -7.263 -0.469 1.00 95.31 91 ASN A N 1
ATOM 686 C CA . ASN A 1 91 ? -3.758 -8.669 -0.450 1.00 95.31 91 ASN A CA 1
ATOM 687 C C . ASN A 1 91 ? -2.693 -9.674 -0.921 1.00 95.31 91 ASN A C 1
ATOM 689 O O . ASN A 1 91 ? -2.845 -10.868 -0.681 1.00 95.31 91 ASN A O 1
ATOM 693 N N . THR A 1 92 ? -1.659 -9.225 -1.632 1.00 92.62 92 THR A N 1
ATOM 694 C CA . THR A 1 92 ? -0.598 -10.088 -2.163 1.00 92.62 92 THR A CA 1
ATOM 695 C C . THR A 1 92 ? 0.716 -9.312 -2.265 1.00 92.62 92 THR A C 1
ATOM 697 O O . THR A 1 92 ? 0.680 -8.120 -2.583 1.00 92.62 92 THR A O 1
ATOM 700 N N . PRO A 1 93 ? 1.876 -9.955 -2.041 1.00 89.25 93 PRO A N 1
ATOM 701 C CA . PRO A 1 93 ? 3.172 -9.335 -2.285 1.00 89.25 93 PRO A CA 1
ATOM 702 C C . PRO A 1 93 ? 3.300 -8.816 -3.719 1.00 89.25 93 PRO A C 1
ATOM 704 O O . PRO A 1 93 ? 2.938 -9.502 -4.679 1.00 89.25 93 PRO A O 1
ATOM 707 N N . LEU A 1 94 ? 3.850 -7.612 -3.871 1.00 85.56 94 LEU A N 1
ATOM 708 C CA . LEU A 1 94 ? 3.978 -6.943 -5.170 1.00 85.56 94 LEU A CA 1
ATOM 709 C C . LEU A 1 94 ? 5.139 -7.493 -6.004 1.00 85.56 94 LEU A C 1
ATOM 711 O O . LEU A 1 94 ? 5.116 -7.379 -7.230 1.00 85.56 94 LEU A O 1
ATOM 715 N N . VAL A 1 95 ? 6.108 -8.152 -5.359 1.00 83.81 95 VAL A N 1
ATOM 716 C CA . VAL A 1 95 ? 7.191 -8.888 -6.032 1.00 83.81 95 VAL A CA 1
ATOM 717 C C . VAL A 1 95 ? 6.671 -10.017 -6.933 1.00 83.81 95 VAL A C 1
ATOM 719 O O . VAL A 1 95 ? 7.279 -10.308 -7.960 1.00 83.81 95 VAL A O 1
ATOM 722 N N . ASN A 1 96 ? 5.505 -10.592 -6.613 1.00 84.88 96 ASN A N 1
ATOM 723 C CA . ASN A 1 96 ? 4.886 -11.683 -7.379 1.00 84.88 96 ASN A CA 1
ATOM 724 C C . ASN A 1 96 ? 4.213 -11.215 -8.677 1.00 84.88 96 ASN A C 1
ATOM 726 O O . ASN A 1 96 ? 3.603 -12.016 -9.377 1.00 84.88 96 ASN A O 1
ATOM 730 N N . LYS A 1 97 ? 4.294 -9.918 -8.980 1.00 86.06 97 LYS A N 1
ATOM 731 C CA . LYS A 1 97 ? 3.685 -9.287 -10.149 1.00 86.06 97 LYS A CA 1
ATOM 732 C C . LYS A 1 97 ? 2.186 -9.610 -10.352 1.00 86.06 97 LYS A C 1
ATOM 734 O O . LYS A 1 97 ? 1.801 -10.057 -11.433 1.00 86.06 97 LYS A O 1
ATOM 739 N N . PRO A 1 98 ? 1.325 -9.436 -9.330 1.00 87.81 98 PRO A N 1
ATOM 740 C CA . PRO A 1 98 ? -0.108 -9.694 -9.474 1.00 87.81 98 PRO A CA 1
ATOM 741 C C . PRO A 1 98 ? -0.746 -8.811 -10.555 1.00 87.81 98 PRO A C 1
ATOM 743 O O . PRO A 1 98 ? -0.441 -7.630 -10.640 1.00 87.81 98 PRO A O 1
ATOM 746 N N . ALA A 1 99 ? -1.701 -9.336 -11.328 1.00 90.50 99 ALA A N 1
ATOM 747 C CA . ALA A 1 99 ? -2.443 -8.531 -12.310 1.00 90.50 99 ALA A CA 1
ATOM 748 C C . ALA A 1 99 ? -3.312 -7.432 -11.662 1.00 90.50 99 ALA A C 1
ATOM 750 O O . ALA A 1 99 ? -3.604 -6.417 -12.287 1.00 90.50 99 ALA A O 1
ATOM 751 N N . SER A 1 100 ? -3.719 -7.621 -10.405 1.00 92.69 100 SER A N 1
ATOM 752 C CA . SER A 1 100 ? -4.497 -6.652 -9.634 1.00 92.69 100 SER A CA 1
ATOM 753 C C . SER A 1 100 ? -4.141 -6.751 -8.151 1.00 92.69 100 SER A C 1
ATOM 755 O O . SER A 1 100 ? -3.920 -7.849 -7.630 1.00 92.69 100 SER A O 1
ATOM 757 N N . VAL A 1 101 ? -4.083 -5.613 -7.462 1.00 93.69 101 VAL A N 1
ATOM 758 C CA . VAL A 1 101 ? -3.788 -5.519 -6.030 1.00 93.69 101 VAL A CA 1
ATOM 759 C C . VAL A 1 101 ? -4.889 -4.761 -5.300 1.00 93.69 101 VAL A C 1
ATOM 761 O O . VAL A 1 101 ? -5.379 -3.730 -5.751 1.00 93.69 101 VAL A O 1
ATOM 764 N N . LYS A 1 102 ? -5.271 -5.263 -4.130 1.00 96.44 102 LYS A N 1
ATOM 765 C CA . LYS A 1 102 ? -6.206 -4.615 -3.213 1.00 96.44 102 LYS A CA 1
ATOM 766 C C . LYS A 1 102 ? -5.414 -3.915 -2.123 1.00 96.44 102 LYS A C 1
ATOM 768 O O . LYS A 1 102 ? -4.629 -4.576 -1.451 1.00 96.44 102 LYS A O 1
ATOM 773 N N . VAL A 1 103 ? -5.646 -2.622 -1.925 1.00 96.94 103 VAL A N 1
ATOM 774 C CA . VAL A 1 103 ? -5.095 -1.842 -0.809 1.00 96.94 103 VAL A CA 1
ATOM 775 C C . VAL A 1 103 ? -6.176 -1.681 0.250 1.00 96.94 103 VAL A C 1
ATOM 777 O O . VAL A 1 103 ? -7.248 -1.143 -0.028 1.00 96.94 103 VAL A O 1
ATOM 780 N N . TYR A 1 104 ? -5.913 -2.152 1.466 1.00 98.25 104 TYR A N 1
ATOM 781 C CA . TYR A 1 104 ? -6.903 -2.125 2.541 1.00 98.25 104 TYR A CA 1
ATOM 782 C C . TYR A 1 104 ? -7.067 -0.722 3.136 1.00 98.25 104 TYR A C 1
ATOM 784 O O . TYR A 1 104 ? -6.091 -0.042 3.457 1.00 98.25 104 TYR A O 1
ATOM 792 N N . ILE A 1 105 ? -8.324 -0.312 3.332 1.00 98.06 105 ILE A N 1
ATOM 793 C CA . ILE A 1 105 ? -8.711 1.020 3.834 1.00 98.06 105 ILE A CA 1
ATOM 794 C C . ILE A 1 105 ? -9.386 0.966 5.214 1.00 98.06 105 ILE A C 1
ATOM 796 O O . ILE A 1 105 ? -9.940 1.956 5.684 1.00 98.06 105 ILE A O 1
ATOM 800 N N . ASN A 1 106 ? -9.342 -0.180 5.893 1.00 98.00 106 ASN A N 1
ATOM 801 C CA . ASN A 1 106 ? -9.736 -0.312 7.293 1.00 98.00 106 ASN A CA 1
ATOM 802 C C . ASN A 1 106 ? -8.878 -1.342 8.040 1.00 98.00 106 ASN A C 1
ATOM 804 O O . ASN A 1 106 ? -8.299 -2.243 7.434 1.00 98.00 106 ASN A O 1
ATOM 808 N N . SER A 1 107 ? -8.848 -1.235 9.371 1.00 96.81 107 SER A N 1
ATOM 809 C CA . SER A 1 107 ? -8.057 -2.109 10.250 1.00 96.81 107 SER A CA 1
ATOM 810 C C . SER A 1 107 ? -8.418 -3.591 10.134 1.00 96.81 107 SER A C 1
ATOM 812 O O . SER A 1 107 ? -7.538 -4.441 10.215 1.00 96.81 107 SER A O 1
ATOM 814 N N . SER A 1 108 ? -9.691 -3.923 9.898 1.00 97.19 108 SER A N 1
ATOM 815 C CA . SER A 1 108 ? -10.141 -5.313 9.755 1.00 97.19 108 SER A CA 1
ATOM 816 C C . SER A 1 108 ? -9.875 -5.926 8.377 1.00 97.19 108 SER A C 1
ATOM 818 O O . SER A 1 108 ? -10.238 -7.078 8.157 1.00 97.19 108 SER A O 1
ATOM 820 N N . LYS A 1 109 ? -9.247 -5.188 7.446 1.00 97.00 109 LYS A N 1
ATOM 821 C CA . LYS A 1 109 ? -8.913 -5.660 6.088 1.00 97.00 109 LYS A CA 1
ATOM 822 C C . LYS A 1 109 ? -10.140 -6.180 5.305 1.00 97.00 109 LYS A C 1
ATOM 824 O O . LYS A 1 109 ? -10.026 -7.064 4.461 1.00 97.00 109 LYS A O 1
ATOM 829 N N . THR A 1 110 ? -11.326 -5.615 5.556 1.00 97.12 110 THR A N 1
ATOM 830 C CA . THR A 1 110 ? -12.586 -5.982 4.869 1.00 97.12 110 THR A CA 1
ATOM 831 C C . THR A 1 110 ? -13.029 -4.975 3.810 1.00 97.12 110 THR A C 1
ATOM 833 O O . THR A 1 110 ? -13.834 -5.312 2.947 1.00 97.12 110 THR A O 1
ATOM 836 N N . LYS A 1 111 ? -12.502 -3.746 3.847 1.00 97.81 111 LYS A N 1
ATOM 837 C CA . LYS A 1 111 ? -12.725 -2.701 2.842 1.00 97.81 111 LYS A CA 1
ATOM 838 C C . LYS A 1 111 ? -11.413 -2.411 2.122 1.00 97.81 111 LYS A C 1
ATOM 840 O O . LYS A 1 111 ? -10.365 -2.318 2.764 1.00 97.81 111 LYS A O 1
ATOM 845 N N . PHE A 1 112 ? -11.466 -2.244 0.805 1.00 97.81 112 PHE A N 1
ATOM 846 C CA . PHE A 1 112 ? -10.279 -2.019 -0.014 1.00 97.81 112 PHE A CA 1
ATOM 847 C C . PHE A 1 112 ? -10.592 -1.227 -1.284 1.00 97.81 112 PHE A C 1
ATOM 849 O O . PHE A 1 112 ? -11.693 -1.315 -1.823 1.00 97.81 112 PHE A O 1
ATOM 856 N N . ASP A 1 113 ? -9.584 -0.506 -1.769 1.00 96.25 113 ASP A N 1
ATOM 857 C CA . ASP A 1 113 ? -9.511 -0.035 -3.152 1.00 96.25 113 ASP A CA 1
ATOM 858 C C . ASP A 1 113 ? -8.770 -1.099 -3.986 1.00 96.25 113 ASP A C 1
ATOM 860 O O . ASP A 1 113 ? -7.843 -1.741 -3.489 1.00 96.25 113 ASP A O 1
ATOM 864 N N . THR A 1 114 ? -9.176 -1.314 -5.239 1.00 96.00 114 THR A N 1
ATOM 865 C CA . THR A 1 114 ? -8.543 -2.288 -6.151 1.00 96.00 114 THR A CA 1
ATOM 866 C C . THR A 1 114 ? -7.800 -1.549 -7.251 1.00 96.00 114 THR A C 1
ATOM 868 O O . THR A 1 114 ? -8.351 -0.604 -7.799 1.00 96.00 114 THR A O 1
ATOM 871 N N . TYR A 1 115 ? -6.579 -1.975 -7.567 1.00 93.06 115 TYR A N 1
ATOM 872 C CA . TYR A 1 115 ? -5.702 -1.363 -8.560 1.00 93.06 115 TYR A CA 1
ATOM 873 C C . TYR A 1 115 ? -5.231 -2.411 -9.559 1.00 93.06 115 TYR A C 1
ATOM 875 O O . TYR A 1 115 ? -4.626 -3.405 -9.160 1.00 93.06 115 TYR A O 1
ATOM 883 N N . ASP A 1 116 ? -5.435 -2.161 -10.846 1.00 91.62 116 ASP A N 1
ATOM 884 C CA . ASP A 1 116 ? -4.976 -3.063 -11.901 1.00 91.62 116 ASP A CA 1
ATOM 885 C C . ASP A 1 116 ? -3.523 -2.747 -12.250 1.00 91.62 116 ASP A C 1
ATOM 887 O O . ASP A 1 116 ? -3.207 -1.625 -12.648 1.00 91.62 116 ASP A O 1
ATOM 891 N N . CYS A 1 117 ? -2.631 -3.719 -12.056 1.00 87.38 117 CYS A N 1
ATOM 892 C CA . CYS A 1 117 ? -1.190 -3.557 -12.230 1.00 87.38 117 CYS A CA 1
ATOM 893 C C . CYS A 1 117 ? -0.765 -3.825 -13.677 1.00 87.38 117 CYS A C 1
ATOM 895 O O . CYS A 1 117 ? -1.151 -4.819 -14.294 1.00 87.38 117 CYS A O 1
ATOM 897 N N . LYS A 1 118 ? 0.137 -2.978 -14.175 1.00 85.69 118 LYS A N 1
ATOM 898 C CA . LYS A 1 118 ? 0.954 -3.218 -15.373 1.00 85.69 118 LYS A CA 1
ATOM 899 C C . LYS A 1 118 ? 2.437 -3.264 -14.977 1.00 85.69 118 LYS A C 1
ATOM 901 O O . LYS A 1 118 ? 2.800 -2.661 -13.967 1.00 85.69 118 LYS A O 1
ATOM 906 N N . TYR A 1 119 ? 3.258 -4.002 -15.725 1.00 79.31 119 TYR A N 1
ATOM 907 C CA . TYR A 1 119 ? 4.687 -4.235 -15.458 1.00 79.31 119 TYR A CA 1
ATOM 908 C C . TYR A 1 119 ? 5.519 -4.068 -16.723 1.00 79.31 119 TYR A C 1
ATOM 910 O O . TYR A 1 119 ? 4.961 -4.341 -17.811 1.00 79.31 119 TYR A O 1
#

Radius of gyration: 19.72 Å; chains: 1; bounding box: 63×27×58 Å

pLDDT: mean 81.97, std 19.56, range [35.81, 98.25]

Sequence (119 aa):
MKKTKIITVVLMIAVFMFCMTGCEGTSGSKSIKINSAKSQMTLTNVNFYDFFNYKLVSGYSGTSYVPSNGLNSTEITFVDKNGTTRTACVNTPLVNKPASVKVYINSSKTKFDTYDCKY

Foldseek 3Di:
DDDDDDPPPPPPPPPPPVPQLFWFWDDPQWTWGARLVQQKIFTAQDWFQFPVVRGTDGGDGFMWHWPPCLLVDQWTWTQTPVRDITIWGWPGRRNVVDQKIWTARHPVSPDTDMTGTDD

Secondary structure (DSSP, 8-state):
---------------------S-EEEETTEEEEEEGGGTEEEEEEEEEEETTTTEEEEEEEEEEEPPTTGGGSSEEEEE-TTS-EEEEEBSS-GGG--SEEEEE-STTS--EEEEEEE-